Protein AF-A0A1J3D7P4-F1 (afdb_monomer_lite)

Foldseek 3Di:
DPPPVCPDQQVCCVVCVVVLLVCLQVVVCVVVVNVPDDDDPLVSSLSSQVVVQVVQVVVVHGCVVRVRHDHRDPVVD

pLDDT: mean 86.48, std 13.23, range [42.47, 95.12]

Secondary structure (DSSP, 8-state):
------S-HHHHHHHHHHHHTTTHHHHHHHHTT-TT----HHHHHHHHHHHHHHHHHHTT--GGGSTTS----TTT-

Radius of gyration: 13.42 Å; chains: 1; bounding box: 31×33×36 Å

Organism: Noccaea caerulescens (NCBI:txid107243)

Structure (mmCIF, N/CA/C/O backbone):
data_AF-A0A1J3D7P4-F1
#
_entry.id   AF-A0A1J3D7P4-F1
#
loop_
_atom_site.group_PDB
_atom_site.id
_atom_site.type_symbol
_atom_site.label_atom_id
_atom_site.label_alt_id
_atom_site.label_comp_id
_atom_site.label_asym_id
_atom_site.label_entit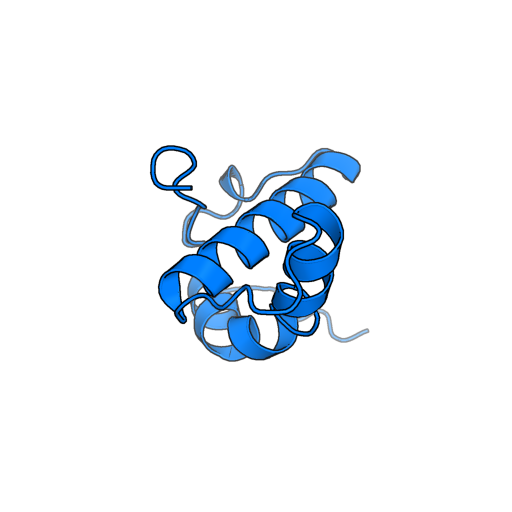y_id
_atom_site.label_seq_id
_atom_site.pdbx_PDB_ins_code
_atom_site.Cartn_x
_atom_site.Cartn_y
_atom_site.Cartn_z
_atom_site.occupancy
_atom_site.B_iso_or_equiv
_atom_site.auth_seq_id
_atom_site.auth_comp_id
_atom_site.auth_asym_id
_atom_site.auth_atom_id
_atom_site.pdbx_PDB_model_num
ATOM 1 N N . LEU A 1 1 ? 13.201 -19.689 -8.618 1.00 42.47 1 LEU A N 1
ATOM 2 C CA . LEU A 1 1 ? 13.106 -18.215 -8.616 1.00 42.47 1 LEU A CA 1
ATOM 3 C C . LEU A 1 1 ? 12.126 -17.821 -9.707 1.00 42.47 1 LEU A C 1
ATOM 5 O O . LEU A 1 1 ? 12.449 -18.022 -10.869 1.00 42.47 1 LEU A O 1
ATOM 9 N N . ILE A 1 2 ? 10.933 -17.338 -9.362 1.00 43.44 2 ILE A N 1
ATOM 10 C CA . ILE A 1 2 ? 10.056 -16.699 -10.350 1.00 43.44 2 ILE A CA 1
ATOM 11 C C . ILE A 1 2 ? 10.508 -15.244 -10.409 1.00 43.44 2 ILE A C 1
ATOM 13 O O . ILE A 1 2 ? 10.119 -14.429 -9.580 1.00 43.44 2 ILE A O 1
ATOM 17 N N . TYR A 1 3 ? 11.415 -14.953 -11.338 1.00 46.88 3 TYR A N 1
ATOM 18 C CA . TYR A 1 3 ? 11.700 -13.588 -11.757 1.00 46.88 3 TYR A CA 1
ATOM 19 C C . TYR A 1 3 ? 10.563 -13.199 -12.705 1.00 46.88 3 TYR A C 1
ATOM 21 O O . TYR A 1 3 ? 10.691 -13.292 -13.922 1.00 46.88 3 TYR A O 1
ATOM 29 N N . CYS A 1 4 ? 9.393 -12.880 -12.143 1.00 47.91 4 CYS A N 1
ATOM 30 C CA . CYS A 1 4 ? 8.437 -12.062 -12.874 1.00 47.91 4 CYS A CA 1
ATOM 31 C C . CYS A 1 4 ? 9.071 -10.682 -12.898 1.00 47.91 4 CYS A C 1
ATOM 33 O O . CYS A 1 4 ? 8.975 -9.926 -11.934 1.00 47.91 4 CYS A O 1
ATOM 35 N N . GLU A 1 5 ? 9.791 -10.401 -13.977 1.00 52.31 5 GLU A N 1
ATOM 36 C CA . GLU A 1 5 ? 10.055 -9.035 -14.382 1.00 52.31 5 GLU A CA 1
ATOM 37 C C . GLU A 1 5 ? 8.705 -8.317 -14.290 1.00 52.31 5 GLU A C 1
ATOM 39 O O . GLU A 1 5 ? 7.735 -8.723 -14.936 1.00 52.31 5 GLU A O 1
ATOM 44 N N . VAL A 1 6 ? 8.585 -7.361 -13.365 1.00 56.28 6 VAL A N 1
ATOM 45 C CA . VAL A 1 6 ? 7.362 -6.584 -13.158 1.00 56.28 6 VAL A CA 1
ATOM 46 C C . VAL A 1 6 ? 7.253 -5.658 -14.364 1.00 56.28 6 VAL A C 1
ATOM 48 O O . VAL A 1 6 ? 7.525 -4.468 -14.285 1.00 56.28 6 VAL A O 1
ATOM 51 N N . SER A 1 7 ? 6.924 -6.217 -15.529 1.00 62.91 7 SER A N 1
ATOM 52 C CA . SER A 1 7 ? 6.883 -5.478 -16.789 1.00 62.91 7 SER A CA 1
ATOM 53 C C . SER A 1 7 ? 5.799 -4.398 -16.757 1.00 62.91 7 SER A C 1
ATOM 55 O O . SER A 1 7 ? 5.794 -3.518 -17.610 1.00 62.91 7 SER A O 1
ATOM 57 N N . GLN A 1 8 ? 4.866 -4.474 -15.793 1.00 79.44 8 GLN A N 1
ATOM 58 C CA . GLN A 1 8 ? 3.754 -3.542 -15.608 1.00 79.44 8 GLN A CA 1
ATOM 59 C C . GLN A 1 8 ? 3.392 -3.401 -14.111 1.00 79.44 8 GLN A C 1
ATOM 61 O O . GLN A 1 8 ? 2.488 -4.093 -13.634 1.00 79.44 8 GLN A O 1
ATOM 66 N N . PRO A 1 9 ? 4.069 -2.514 -13.355 1.00 83.44 9 PRO A N 1
ATOM 67 C CA . PRO A 1 9 ? 3.804 -2.290 -11.927 1.00 83.44 9 PRO A CA 1
ATOM 68 C C . PRO A 1 9 ? 2.351 -1.901 -11.630 1.00 83.44 9 PRO A C 1
ATOM 70 O O . PRO A 1 9 ? 1.784 -2.353 -10.639 1.00 83.44 9 PRO A O 1
ATOM 73 N N . SER A 1 10 ? 1.722 -1.127 -12.523 1.00 85.88 10 SER A N 1
ATOM 74 C CA . SER A 1 10 ? 0.310 -0.735 -12.409 1.00 85.88 10 SER A CA 1
ATOM 75 C C . SER A 1 10 ? -0.636 -1.932 -12.427 1.00 85.88 10 SER A C 1
ATOM 77 O O . SER A 1 10 ? -1.549 -2.029 -11.615 1.00 85.88 10 SER A O 1
ATOM 79 N N . ARG A 1 11 ? -0.400 -2.871 -13.344 1.00 87.06 11 ARG A N 1
ATOM 80 C CA . ARG A 1 11 ? -1.235 -4.055 -13.511 1.00 87.06 11 ARG A CA 1
ATOM 81 C C . ARG A 1 11 ? -1.060 -5.012 -12.343 1.00 87.06 11 ARG A C 1
ATOM 83 O O . ARG A 1 11 ? -2.047 -5.505 -11.815 1.00 87.06 11 ARG A O 1
ATOM 90 N N . LEU A 1 12 ? 0.186 -5.225 -11.914 1.00 87.12 12 LEU A N 1
ATOM 91 C CA . LEU A 1 12 ? 0.465 -6.021 -10.724 1.00 87.12 12 LEU A CA 1
ATOM 92 C C . LEU A 1 12 ? -0.248 -5.435 -9.502 1.00 87.12 12 LEU A C 1
ATOM 94 O O . LEU A 1 12 ? -0.851 -6.182 -8.738 1.00 87.12 12 LEU A O 1
ATOM 98 N N . TRP A 1 13 ? -0.206 -4.111 -9.337 1.00 91.62 13 TRP A N 1
ATOM 99 C CA . TRP A 1 13 ? -0.940 -3.432 -8.278 1.00 91.62 13 TRP A CA 1
ATOM 100 C C . TRP A 1 13 ? -2.446 -3.700 -8.366 1.00 91.62 13 TRP A C 1
ATOM 102 O O . TRP A 1 13 ? -3.023 -4.193 -7.402 1.00 91.62 13 TRP A O 1
ATOM 112 N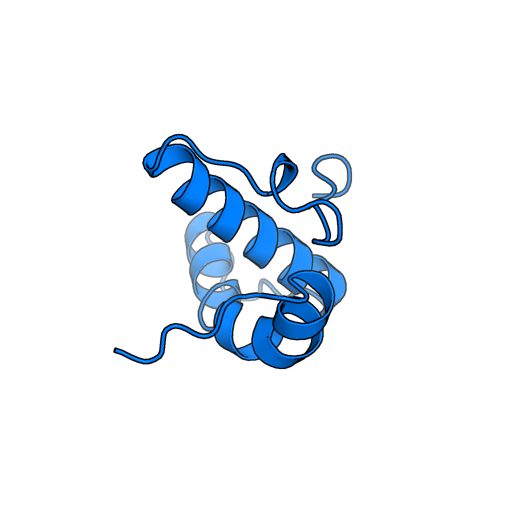 N . GLU A 1 14 ? -3.079 -3.450 -9.512 1.00 90.94 14 GLU A N 1
ATOM 113 C CA . GLU A 1 14 ? -4.524 -3.657 -9.680 1.00 90.94 14 GLU A CA 1
ATOM 114 C C . GLU A 1 14 ? -4.952 -5.114 -9.427 1.00 90.94 14 GLU A C 1
ATOM 116 O O . GLU A 1 14 ? -5.996 -5.352 -8.816 1.00 90.94 14 GLU A O 1
ATOM 121 N N . ASP A 1 15 ? -4.118 -6.081 -9.816 1.00 90.38 15 ASP A N 1
ATOM 122 C CA . ASP A 1 15 ? -4.396 -7.508 -9.638 1.00 90.38 15 ASP A CA 1
ATOM 123 C C . ASP A 1 15 ? -4.132 -7.992 -8.195 1.00 90.38 15 ASP A C 1
ATOM 125 O O . ASP A 1 15 ? -4.791 -8.921 -7.724 1.00 90.38 15 ASP A O 1
ATOM 129 N N . CYS A 1 16 ? -3.175 -7.386 -7.477 1.00 91.62 16 CYS A N 1
ATOM 130 C CA . CYS A 1 16 ? -2.661 -7.917 -6.206 1.00 91.62 16 CYS A CA 1
ATOM 131 C C . CYS A 1 16 ? -2.896 -7.025 -4.976 1.00 91.62 16 CYS A C 1
ATOM 133 O O . CYS A 1 16 ? -2.653 -7.494 -3.861 1.00 91.62 16 CYS A O 1
ATOM 135 N N . TRP A 1 17 ? -3.379 -5.783 -5.116 1.00 93.69 17 TRP A N 1
ATOM 136 C CA . TRP A 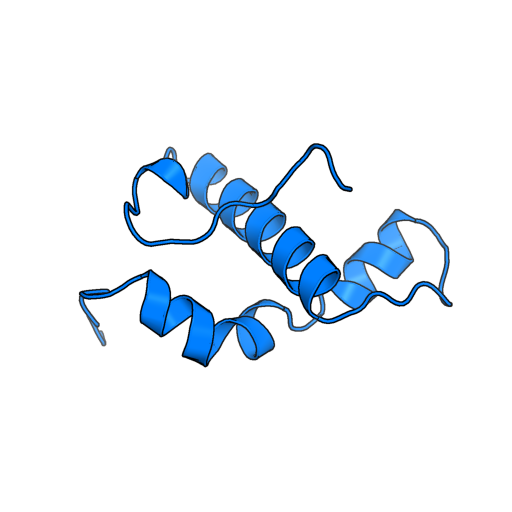1 17 ? -3.502 -4.842 -3.989 1.00 93.69 17 TRP A CA 1
ATOM 137 C C . TRP A 1 17 ? -4.323 -5.409 -2.828 1.00 93.69 17 TRP A C 1
ATOM 139 O O . TRP A 1 17 ? -3.991 -5.156 -1.678 1.00 93.69 17 TRP A O 1
ATOM 149 N N . LYS A 1 18 ? -5.344 -6.235 -3.100 1.00 93.69 18 LYS A N 1
ATOM 150 C CA . LYS A 1 18 ? -6.161 -6.871 -2.053 1.00 93.69 18 LYS A CA 1
ATOM 151 C C . LYS A 1 18 ? -5.329 -7.787 -1.165 1.00 93.69 18 LYS A C 1
ATOM 153 O O . LYS A 1 18 ? -5.423 -7.702 0.055 1.00 93.69 18 LYS A O 1
ATOM 158 N N . SER A 1 19 ? -4.486 -8.618 -1.774 1.00 94.12 19 SER A N 1
ATOM 159 C CA . SER A 1 19 ? -3.562 -9.489 -1.048 1.00 94.12 19 SER A CA 1
ATOM 160 C C . SER A 1 19 ? -2.477 -8.685 -0.334 1.00 94.12 19 SER A C 1
ATOM 162 O O . SER A 1 19 ? -2.137 -9.004 0.797 1.00 94.12 19 SER A O 1
ATOM 164 N N . LEU A 1 20 ? -1.973 -7.613 -0.953 1.00 92.31 20 LEU A N 1
ATOM 165 C CA . LEU A 1 20 ? -0.998 -6.713 -0.325 1.00 92.31 20 LEU A CA 1
ATOM 166 C C . LEU A 1 20 ? -1.597 -5.935 0.858 1.00 92.31 20 LEU A C 1
ATOM 168 O O . LEU A 1 20 ? -0.886 -5.614 1.805 1.00 92.31 20 LEU A O 1
ATOM 172 N N . SER A 1 21 ? -2.902 -5.662 0.818 1.00 94.88 21 SER A N 1
ATOM 173 C CA . SER A 1 21 ? -3.636 -4.964 1.875 1.00 94.88 21 SER A CA 1
ATOM 174 C C . SER A 1 21 ? -4.047 -5.861 3.047 1.00 94.88 21 SER A C 1
ATOM 176 O O . SER A 1 21 ? -4.645 -5.392 4.023 1.00 94.88 21 SER A O 1
ATOM 178 N N . GLU A 1 22 ? -3.753 -7.162 2.972 1.00 94.19 22 GLU A N 1
ATOM 179 C CA . GLU A 1 22 ? -4.116 -8.110 4.016 1.00 94.19 22 GLU A CA 1
ATOM 180 C C . GLU A 1 22 ? -3.480 -7.702 5.353 1.00 94.19 22 GLU A C 1
ATOM 182 O O . GLU A 1 22 ? -2.278 -7.478 5.474 1.00 94.19 22 GLU A O 1
ATOM 187 N N . GLY A 1 23 ? -4.314 -7.546 6.382 1.00 93.12 23 GLY A N 1
ATOM 188 C CA . GLY A 1 23 ? -3.867 -7.132 7.713 1.00 93.12 23 GLY A CA 1
ATOM 189 C C . GLY A 1 23 ? -3.621 -5.628 7.889 1.00 93.12 23 GLY A C 1
ATOM 190 O O . GLY A 1 23 ? -3.533 -5.184 9.036 1.00 93.12 23 GLY A O 1
ATOM 191 N N . ILE A 1 24 ? -3.619 -4.815 6.824 1.00 94.69 24 ILE A N 1
ATOM 192 C CA . ILE A 1 24 ? -3.446 -3.352 6.919 1.00 94.69 24 ILE A CA 1
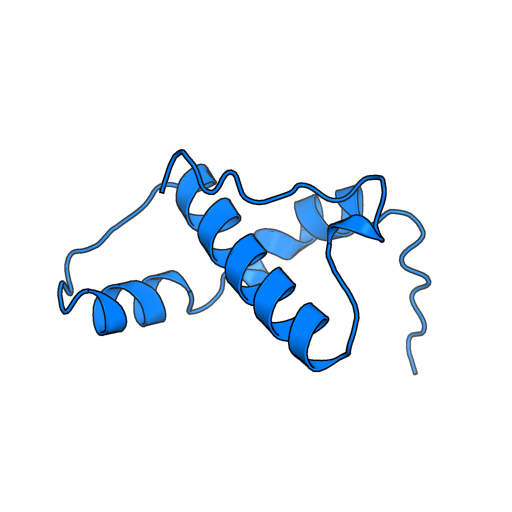ATOM 193 C C . ILE A 1 24 ? -4.526 -2.733 7.803 1.00 94.69 24 ILE A C 1
ATOM 195 O O . ILE A 1 24 ? -4.217 -2.011 8.750 1.00 94.69 24 ILE A O 1
ATOM 199 N N . LEU A 1 25 ? -5.794 -3.089 7.580 1.00 93.50 25 LEU A N 1
ATOM 200 C CA . LEU A 1 25 ? -6.906 -2.581 8.386 1.00 93.50 25 LEU A CA 1
ATOM 201 C C . LEU A 1 25 ? -6.749 -2.921 9.878 1.00 93.50 25 LEU A C 1
ATOM 203 O O . LEU A 1 25 ? -7.037 -2.111 10.757 1.00 93.50 25 LEU A O 1
ATOM 207 N N . GLN A 1 26 ? -6.266 -4.126 10.180 1.00 94.19 26 GLN A N 1
ATOM 208 C CA . GLN A 1 26 ? -6.053 -4.585 11.554 1.00 94.19 26 GLN A CA 1
ATOM 209 C C . GLN A 1 26 ? -4.869 -3.860 12.202 1.00 94.19 26 GLN A C 1
ATOM 211 O O . GLN A 1 26 ? -4.949 -3.486 13.375 1.00 94.19 26 GLN A O 1
ATOM 216 N N . LYS A 1 27 ? -3.800 -3.613 11.434 1.00 93.62 27 LYS A N 1
ATOM 217 C CA . LYS A 1 27 ? -2.667 -2.786 11.854 1.00 93.62 27 LYS A CA 1
ATOM 218 C C . LYS A 1 27 ? -3.138 -1.369 12.185 1.00 93.62 27 LYS A C 1
ATOM 220 O O . LYS A 1 27 ? -2.887 -0.906 13.294 1.00 93.62 27 LYS A O 1
ATOM 225 N N . LYS A 1 28 ? -3.920 -0.736 11.303 1.00 93.38 28 LYS A N 1
ATOM 226 C CA . LYS A 1 28 ? -4.460 0.619 11.508 1.00 93.38 28 LYS A CA 1
ATOM 227 C C . LYS A 1 28 ? -5.397 0.708 12.712 1.00 93.38 28 LYS A C 1
ATOM 229 O O . LYS A 1 28 ? -5.246 1.608 13.529 1.00 93.38 28 LYS A O 1
ATOM 234 N N . ARG A 1 29 ? -6.281 -0.276 12.923 1.00 94.88 29 ARG A N 1
ATOM 235 C CA . ARG A 1 29 ? -7.096 -0.374 14.155 1.00 94.88 29 ARG A CA 1
ATOM 236 C C . ARG A 1 29 ? -6.245 -0.372 15.422 1.00 94.88 29 ARG A C 1
ATOM 238 O O . ARG A 1 29 ? -6.627 0.251 16.411 1.00 94.88 29 ARG A O 1
ATOM 245 N N . ARG A 1 30 ? -5.112 -1.084 15.407 1.00 94.94 30 ARG A N 1
ATOM 246 C CA . ARG A 1 30 ? -4.176 -1.132 16.537 1.00 94.94 30 ARG A CA 1
ATOM 247 C C . ARG A 1 30 ? -3.434 0.194 16.706 1.00 94.94 30 ARG A C 1
ATOM 249 O O . ARG A 1 30 ? -3.322 0.651 17.836 1.00 94.94 30 ARG A O 1
ATOM 256 N N . GLU A 1 31 ? -2.967 0.801 15.617 1.00 92.75 31 GLU A N 1
ATOM 257 C CA . GLU A 1 31 ? -2.264 2.094 15.627 1.00 92.75 31 GLU A CA 1
ATOM 258 C C . GLU A 1 31 ? -3.154 3.231 16.145 1.00 92.75 31 GLU A C 1
ATOM 260 O O . GLU A 1 31 ? -2.726 4.001 16.999 1.00 92.75 31 GLU A O 1
ATOM 265 N N . PHE A 1 32 ? -4.411 3.295 15.702 1.00 90.62 32 PHE A N 1
ATOM 266 C CA . PHE A 1 32 ? -5.372 4.302 16.159 1.00 90.62 32 PHE A CA 1
ATOM 267 C C . PHE A 1 32 ? -6.014 3.975 17.513 1.00 90.62 32 PHE A C 1
ATOM 269 O O . PHE A 1 32 ? -6.728 4.804 18.071 1.00 90.62 32 PHE A O 1
ATOM 276 N N . GLY A 1 33 ? -5.825 2.758 18.034 1.00 92.94 33 GLY A N 1
ATOM 277 C CA . GLY A 1 33 ? -6.523 2.296 19.235 1.00 92.94 33 GLY A CA 1
ATOM 278 C C . GLY A 1 33 ? -8.048 2.241 19.075 1.00 92.94 33 GLY A C 1
ATOM 279 O O . GLY A 1 33 ? -8.766 2.241 20.075 1.00 92.94 33 GLY A O 1
ATOM 280 N N . PHE A 1 34 ? -8.555 2.191 17.838 1.00 93.31 34 PHE A N 1
ATOM 281 C CA . PHE A 1 34 ? -9.982 2.193 17.524 1.00 93.31 34 PHE A CA 1
ATOM 282 C C . PHE A 1 34 ? -10.374 0.892 16.806 1.00 93.31 34 PHE A C 1
ATOM 284 O O . PHE A 1 34 ? -10.252 0.790 15.585 1.00 93.31 34 PHE A O 1
ATOM 291 N N . PRO A 1 35 ? -10.870 -0.131 17.531 1.00 89.25 35 PRO A N 1
ATOM 292 C CA . PRO A 1 35 ? -11.174 -1.447 16.957 1.00 89.25 35 PRO A CA 1
ATOM 293 C C . PRO A 1 35 ? -12.283 -1.433 15.901 1.00 89.25 35 PRO A C 1
ATOM 295 O O . PRO A 1 35 ? -12.371 -2.356 15.093 1.00 89.25 35 PRO A O 1
ATOM 298 N N . GLN A 1 36 ? -13.132 -0.405 15.926 1.00 91.56 36 GLN A N 1
ATOM 299 C CA . GLN A 1 36 ? -14.229 -0.210 14.980 1.00 91.56 36 GLN A CA 1
ATOM 300 C C . GLN A 1 36 ? -13.802 0.601 13.748 1.00 91.56 36 GLN A C 1
ATOM 302 O O . GLN A 1 36 ? -14.640 0.869 12.892 1.00 91.56 36 GLN A O 1
ATOM 307 N N . PHE A 1 37 ? -12.520 0.979 13.641 1.00 90.62 37 PHE A N 1
ATOM 308 C CA . PHE A 1 37 ? -12.006 1.657 12.456 1.00 90.62 37 PHE A CA 1
ATOM 309 C C . PHE A 1 37 ? -12.270 0.797 11.220 1.00 90.62 37 PHE A C 1
ATOM 311 O O . PHE A 1 37 ? -11.928 -0.393 11.175 1.00 90.62 37 PHE A O 1
ATOM 318 N N . ASN A 1 38 ? -12.897 1.408 10.230 1.00 89.19 38 ASN A N 1
ATOM 319 C CA . ASN A 1 38 ? -13.122 0.831 8.924 1.00 89.19 38 ASN A CA 1
ATOM 320 C C . ASN A 1 38 ? -12.809 1.899 7.888 1.00 89.19 38 ASN A C 1
ATOM 322 O O . ASN A 1 38 ? -12.994 3.082 8.155 1.00 89.19 38 ASN A O 1
ATOM 326 N N . CYS A 1 39 ? -12.350 1.461 6.732 1.00 89.50 39 CYS A N 1
ATOM 327 C CA . CYS A 1 39 ? -12.023 2.322 5.616 1.00 89.50 39 CYS A CA 1
ATOM 328 C C . CYS A 1 39 ? -12.564 1.670 4.343 1.00 89.50 39 CYS A C 1
ATOM 330 O O . CYS A 1 39 ? -12.799 0.454 4.323 1.00 89.50 39 CYS A O 1
ATOM 332 N N . ASP A 1 40 ? -12.830 2.473 3.325 1.00 92.94 40 ASP A N 1
ATOM 333 C CA . ASP A 1 40 ? -13.193 1.960 2.008 1.00 92.94 40 ASP A CA 1
ATOM 334 C C . ASP A 1 40 ? -11.960 1.455 1.242 1.00 92.94 40 ASP A C 1
ATOM 336 O O . ASP A 1 40 ? -10.830 1.469 1.743 1.00 92.94 40 ASP A O 1
ATOM 340 N N . ASP A 1 41 ? -12.200 0.914 0.048 1.00 93.62 41 ASP A N 1
ATOM 341 C CA . ASP A 1 41 ? -11.154 0.331 -0.789 1.00 93.62 41 ASP A CA 1
ATOM 342 C C . ASP A 1 41 ? -10.104 1.378 -1.201 1.00 93.62 41 ASP A C 1
ATOM 344 O O . ASP A 1 41 ? -8.932 1.023 -1.327 1.00 93.62 41 ASP A O 1
ATOM 348 N N . ASP A 1 42 ? -10.486 2.645 -1.390 1.00 92.06 42 ASP A N 1
ATOM 349 C CA . ASP A 1 42 ? -9.560 3.711 -1.782 1.00 92.06 42 ASP A CA 1
ATOM 350 C C . ASP A 1 42 ? -8.624 4.064 -0.621 1.00 92.06 42 ASP A C 1
ATOM 352 O O . ASP A 1 42 ? -7.401 4.011 -0.783 1.00 92.06 42 ASP A O 1
ATOM 356 N N . ASP A 1 43 ? -9.165 4.287 0.576 1.00 92.31 43 ASP A N 1
ATOM 357 C CA . ASP A 1 43 ? -8.365 4.486 1.791 1.00 92.31 43 ASP A CA 1
ATOM 358 C C . ASP A 1 43 ? -7.458 3.277 2.087 1.00 92.31 43 ASP A C 1
ATOM 360 O O . ASP A 1 43 ? -6.276 3.416 2.420 1.00 92.31 43 ASP A O 1
ATOM 364 N N . LEU A 1 44 ? -7.986 2.055 1.947 1.00 94.25 44 LEU A N 1
ATOM 365 C CA . LEU A 1 44 ? -7.222 0.830 2.185 1.00 94.25 44 LEU A CA 1
ATOM 366 C C . LEU A 1 44 ? -6.057 0.701 1.196 1.00 94.25 44 LEU A C 1
ATOM 368 O O . LEU A 1 44 ? -4.941 0.347 1.595 1.00 94.25 44 LEU A O 1
ATOM 372 N N . LYS A 1 45 ? -6.289 1.022 -0.083 1.00 94.38 45 LYS A N 1
ATOM 373 C CA . LYS A 1 45 ? -5.244 1.107 -1.109 1.00 94.38 45 LYS A CA 1
ATOM 374 C C . LYS A 1 45 ? -4.193 2.146 -0.732 1.00 94.38 45 LYS A C 1
ATOM 376 O O . LYS A 1 45 ? -3.005 1.836 -0.815 1.00 94.38 45 LYS A O 1
ATOM 381 N N . GLN A 1 46 ? -4.591 3.330 -0.268 1.00 94.56 46 GLN A N 1
ATOM 382 C CA . GLN A 1 46 ? -3.646 4.369 0.146 1.00 94.56 46 GLN A CA 1
ATOM 383 C C . GLN A 1 46 ? -2.775 3.923 1.324 1.00 94.56 46 GLN A C 1
ATOM 385 O O . GLN A 1 46 ? -1.549 4.012 1.240 1.00 94.56 46 GLN A O 1
ATOM 390 N N . TYR A 1 47 ? -3.363 3.361 2.384 1.00 94.50 47 TYR A N 1
ATOM 391 C CA . TYR A 1 47 ? -2.586 2.821 3.504 1.00 94.50 47 TYR A CA 1
ATOM 392 C C . TYR A 1 47 ? -1.631 1.708 3.070 1.00 94.50 47 TYR A C 1
ATOM 394 O O . TYR A 1 47 ? -0.501 1.640 3.552 1.00 94.50 47 TYR A O 1
ATOM 402 N N . THR A 1 48 ? -2.065 0.857 2.143 1.00 95.12 48 THR A N 1
ATOM 403 C CA . THR A 1 48 ? -1.227 -0.211 1.592 1.00 95.12 48 THR A CA 1
ATOM 404 C C . THR A 1 48 ? -0.042 0.368 0.811 1.00 95.12 48 THR A C 1
ATOM 406 O O . THR A 1 48 ? 1.087 -0.076 1.001 1.00 95.12 48 THR A O 1
ATOM 409 N N . LEU A 1 49 ? -0.258 1.402 -0.009 1.00 95.12 49 LEU A N 1
ATOM 410 C CA . LEU A 1 49 ? 0.816 2.088 -0.734 1.00 95.12 49 LEU A CA 1
ATOM 411 C C . LEU A 1 49 ? 1.819 2.768 0.208 1.00 95.12 49 LEU A C 1
ATOM 413 O O . LEU A 1 49 ? 3.015 2.706 -0.051 1.00 95.12 49 LEU A O 1
ATOM 417 N N . ILE A 1 50 ? 1.370 3.363 1.317 1.00 94.00 50 ILE A N 1
ATOM 418 C CA . ILE A 1 50 ? 2.267 3.949 2.333 1.00 94.00 50 ILE A CA 1
ATOM 419 C C . ILE A 1 50 ? 3.166 2.884 2.965 1.00 94.00 50 ILE A C 1
ATOM 421 O O . ILE A 1 50 ? 4.357 3.112 3.184 1.00 94.00 50 ILE A O 1
ATOM 425 N N . GLU A 1 51 ? 2.610 1.715 3.270 1.00 93.31 51 GLU A N 1
ATOM 426 C CA . GLU A 1 51 ? 3.380 0.609 3.840 1.00 93.31 51 GLU A CA 1
ATOM 427 C C . GLU A 1 51 ? 4.396 0.063 2.831 1.00 93.31 51 GLU A C 1
ATOM 429 O O . GLU A 1 51 ? 5.550 -0.159 3.194 1.00 93.31 51 GLU A O 1
ATOM 434 N N . ILE A 1 52 ? 4.016 -0.063 1.554 1.00 92.69 52 ILE A N 1
ATOM 435 C CA . ILE A 1 52 ? 4.949 -0.434 0.481 1.00 92.69 52 ILE A CA 1
ATOM 436 C C . ILE A 1 52 ? 6.059 0.612 0.342 1.00 92.69 52 ILE A C 1
ATOM 438 O O . ILE A 1 52 ? 7.227 0.239 0.306 1.00 92.69 52 ILE A O 1
ATOM 442 N N . GLU A 1 53 ? 5.724 1.904 0.326 1.00 93.56 53 GLU A N 1
ATOM 443 C CA . GLU A 1 53 ? 6.706 2.996 0.281 1.00 93.56 53 GLU A CA 1
ATOM 444 C C . GLU A 1 53 ? 7.674 2.925 1.467 1.00 93.56 53 GLU A C 1
ATOM 446 O O . GLU A 1 53 ? 8.878 3.108 1.312 1.00 93.56 53 GLU A O 1
ATOM 451 N N . THR A 1 54 ? 7.167 2.600 2.657 1.00 92.06 54 THR A N 1
ATOM 452 C CA . THR A 1 54 ? 7.995 2.427 3.857 1.00 92.06 54 THR A CA 1
ATOM 453 C C . THR A 1 54 ? 8.972 1.262 3.704 1.00 92.06 54 THR A C 1
ATOM 455 O O . THR A 1 54 ? 10.139 1.394 4.069 1.00 92.06 54 THR A O 1
ATOM 458 N N . ILE A 1 55 ? 8.520 0.133 3.153 1.00 93.12 55 ILE A N 1
ATOM 459 C CA . ILE A 1 55 ? 9.372 -1.034 2.888 1.00 93.12 55 ILE A CA 1
ATOM 460 C C . ILE A 1 55 ? 10.419 -0.700 1.819 1.00 93.12 55 ILE A C 1
ATOM 462 O O . ILE A 1 55 ? 11.594 -1.001 2.007 1.00 93.12 55 ILE A O 1
ATOM 466 N N . LEU A 1 56 ? 10.028 -0.048 0.722 1.00 92.19 56 LEU A N 1
ATOM 467 C CA . LEU A 1 56 ? 10.953 0.348 -0.343 1.00 92.19 56 LEU A CA 1
ATOM 468 C C . LEU A 1 56 ? 12.029 1.307 0.172 1.00 92.19 56 LEU A C 1
ATOM 470 O O . LEU A 1 56 ? 13.207 1.094 -0.108 1.00 92.19 56 LEU A O 1
ATOM 474 N N . HIS A 1 57 ? 11.662 2.281 1.008 1.00 92.56 57 HIS A N 1
ATOM 475 C CA . HIS A 1 57 ? 12.625 3.200 1.615 1.00 92.56 57 HIS A CA 1
ATOM 476 C C . HIS A 1 57 ? 13.648 2.501 2.520 1.00 92.56 57 HIS A C 1
ATOM 478 O O . HIS A 1 57 ? 14.800 2.929 2.573 1.00 92.56 57 HIS A O 1
ATOM 484 N N . GLN A 1 58 ? 13.277 1.409 3.201 1.00 94.44 58 GLN A N 1
ATOM 485 C CA . GLN A 1 58 ? 14.236 0.591 3.966 1.00 94.44 58 GLN A CA 1
ATOM 486 C C . GLN A 1 58 ? 15.283 -0.085 3.068 1.00 94.44 58 GLN A C 1
ATOM 488 O O . GLN A 1 58 ? 16.347 -0.473 3.549 1.00 94.44 58 GLN A O 1
ATOM 493 N N . HIS A 1 59 ? 14.989 -0.201 1.775 1.00 92.19 59 HIS A N 1
ATOM 494 C CA . HIS A 1 59 ? 15.854 -0.754 0.741 1.00 92.19 59 HIS A CA 1
ATOM 495 C C . HIS A 1 59 ? 16.373 0.319 -0.233 1.00 92.19 59 HIS A C 1
ATOM 497 O O . HIS A 1 59 ? 16.729 -0.014 -1.360 1.00 92.19 59 HIS A O 1
ATOM 503 N N . GLU A 1 60 ? 16.417 1.590 0.192 1.00 93.25 60 GLU A N 1
ATOM 504 C CA . GLU A 1 60 ? 16.925 2.725 -0.603 1.00 93.25 60 GLU A CA 1
ATOM 505 C C . GLU A 1 60 ? 16.198 2.920 -1.949 1.00 93.25 60 GLU A C 1
ATOM 507 O O . GLU A 1 60 ? 16.761 3.458 -2.899 1.00 93.25 60 GLU A O 1
ATOM 512 N N . SER A 1 61 ? 14.935 2.497 -2.018 1.00 93.44 61 SER A N 1
ATOM 513 C CA . SER A 1 61 ? 14.064 2.604 -3.189 1.00 93.44 61 SER A CA 1
ATOM 514 C C . SER A 1 61 ? 12.785 3.380 -2.847 1.00 93.44 61 SER A C 1
ATOM 516 O O . SER A 1 61 ? 12.541 3.727 -1.691 1.00 93.44 61 SER A O 1
ATOM 518 N N . SER A 1 62 ? 11.952 3.677 -3.844 1.00 92.81 62 SER A N 1
ATOM 519 C CA . SER A 1 62 ? 10.662 4.358 -3.668 1.00 92.81 62 SER A CA 1
ATOM 520 C C . SER A 1 62 ? 9.683 3.961 -4.773 1.00 92.81 62 SER A C 1
ATOM 522 O O . SER A 1 62 ? 10.080 3.678 -5.904 1.00 92.81 62 SER A O 1
ATOM 524 N N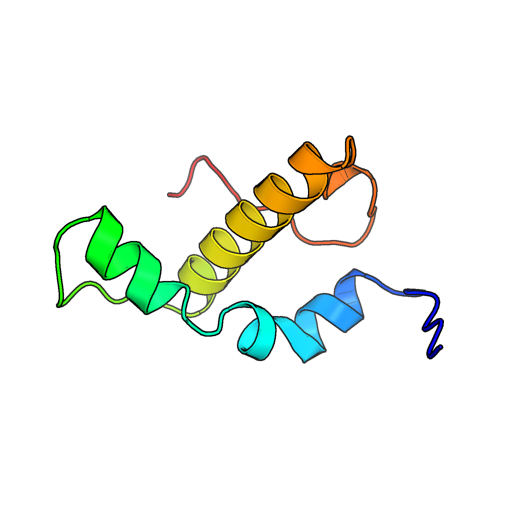 . LEU A 1 63 ? 8.377 4.027 -4.493 1.00 91.12 63 LEU A N 1
ATOM 525 C CA . LEU A 1 63 ? 7.304 3.925 -5.488 1.00 91.12 63 LEU A CA 1
ATOM 526 C C . LEU A 1 63 ? 7.501 4.913 -6.644 1.00 91.12 63 LEU A C 1
ATOM 528 O O . LEU A 1 63 ? 7.036 4.678 -7.757 1.00 91.12 63 LEU A O 1
ATOM 532 N N . THR A 1 64 ? 8.208 6.021 -6.407 1.00 89.56 64 THR A N 1
ATOM 533 C CA . THR A 1 64 ? 8.542 7.004 -7.443 1.00 89.56 64 THR A CA 1
ATOM 534 C C . THR A 1 64 ? 9.425 6.457 -8.565 1.00 89.56 64 THR A C 1
ATOM 536 O O . THR A 1 64 ? 9.360 6.994 -9.672 1.00 89.56 64 THR A O 1
ATOM 539 N N . GLU A 1 65 ? 10.173 5.378 -8.325 1.00 88.62 65 GLU A N 1
ATOM 540 C CA . GLU A 1 65 ? 10.986 4.698 -9.340 1.00 88.62 65 GLU A CA 1
ATOM 541 C C . GLU A 1 65 ? 10.136 3.852 -10.306 1.00 88.62 65 GLU A C 1
ATOM 543 O O . GLU A 1 65 ? 10.556 3.557 -11.427 1.00 88.62 65 GLU A O 1
ATOM 548 N N . PHE A 1 66 ? 8.899 3.523 -9.923 1.00 87.62 66 PHE A N 1
ATOM 549 C CA . PHE A 1 66 ? 7.960 2.737 -10.718 1.00 87.62 66 PHE A CA 1
ATOM 550 C C . PHE A 1 66 ? 6.966 3.670 -11.415 1.00 87.62 66 PHE A C 1
ATOM 552 O O . PHE A 1 66 ? 5.919 4.021 -10.876 1.00 87.62 66 PHE A O 1
ATOM 559 N N . LYS A 1 67 ? 7.299 4.082 -12.643 1.00 81.38 67 LYS A N 1
ATOM 560 C CA . LYS A 1 67 ? 6.609 5.159 -13.381 1.00 81.38 67 LYS A CA 1
ATOM 561 C C . LYS A 1 67 ? 5.082 5.012 -13.486 1.00 81.38 67 LYS A C 1
ATOM 563 O O . LYS A 1 67 ? 4.388 6.024 -13.451 1.00 81.38 67 LYS A O 1
ATOM 568 N N . ASP A 1 68 ? 4.580 3.783 -13.594 1.00 85.50 68 ASP A N 1
ATOM 569 C CA . ASP A 1 68 ? 3.147 3.490 -13.749 1.00 85.50 68 ASP A CA 1
ATOM 570 C C . ASP A 1 68 ? 2.456 3.088 -12.432 1.00 85.50 68 ASP A C 1
ATOM 572 O O . ASP A 1 68 ? 1.258 2.814 -12.419 1.00 85.50 68 ASP A O 1
ATOM 576 N N . MET A 1 69 ? 3.180 3.017 -11.313 1.00 88.25 69 MET A N 1
ATOM 577 C CA . MET A 1 69 ? 2.606 2.598 -10.036 1.00 88.25 69 MET A CA 1
ATOM 578 C C . MET A 1 69 ? 1.836 3.755 -9.381 1.00 88.25 69 MET A C 1
ATOM 580 O O . MET A 1 69 ? 2.322 4.893 -9.380 1.00 88.25 69 MET A O 1
ATOM 584 N N . PRO A 1 70 ? 0.641 3.507 -8.814 1.00 89.75 70 PRO A N 1
ATOM 585 C CA . PRO A 1 70 ? -0.058 4.535 -8.062 1.00 89.75 70 PRO A CA 1
ATOM 586 C C . PRO A 1 70 ? 0.735 4.929 -6.816 1.00 89.75 70 PRO A C 1
ATOM 588 O O . PRO A 1 70 ? 1.480 4.133 -6.244 1.00 89.75 70 PRO A O 1
ATOM 591 N N . LYS A 1 71 ? 0.562 6.183 -6.400 1.00 90.12 71 LYS A N 1
ATOM 592 C CA . LYS A 1 71 ? 1.215 6.766 -5.226 1.00 90.12 71 LYS A CA 1
ATOM 593 C C . LYS A 1 71 ? 0.157 7.098 -4.180 1.00 90.12 71 LYS A C 1
ATOM 595 O O . LYS A 1 71 ? -0.953 7.470 -4.564 1.00 90.12 71 LYS A O 1
ATOM 600 N N . PRO A 1 72 ? 0.478 6.972 -2.885 1.00 88.19 72 PRO A N 1
ATOM 601 C CA . PRO A 1 72 ? -0.451 7.377 -1.846 1.00 88.19 72 PRO A CA 1
ATOM 602 C C . PRO A 1 72 ? -0.619 8.899 -1.881 1.00 88.19 72 PRO A C 1
ATOM 604 O O . PRO A 1 72 ? 0.369 9.629 -1.998 1.00 88.19 72 PRO A O 1
ATOM 607 N N . ASP A 1 73 ? -1.856 9.383 -1.769 1.00 85.38 73 ASP A N 1
ATOM 608 C CA . ASP A 1 73 ? -2.098 10.810 -1.569 1.00 85.38 73 ASP A CA 1
ATOM 609 C C . ASP A 1 73 ? -2.033 11.119 -0.074 1.00 85.38 73 ASP A C 1
ATOM 611 O O . ASP A 1 73 ? -2.978 10.901 0.680 1.00 85.38 73 ASP A O 1
ATOM 615 N N . LEU A 1 74 ? -0.875 11.610 0.362 1.00 75.50 74 LEU A N 1
ATOM 616 C CA . LEU A 1 74 ? -0.615 11.924 1.766 1.00 75.50 74 LEU A CA 1
ATOM 617 C C . LEU A 1 74 ? -1.387 13.156 2.266 1.00 75.50 74 LEU A C 1
ATOM 619 O O . LEU A 1 74 ? -1.331 13.447 3.454 1.00 75.50 74 LEU A O 1
ATOM 623 N N . ASN A 1 75 ? -2.073 13.896 1.387 1.00 73.81 75 ASN A N 1
ATOM 624 C CA . ASN A 1 75 ? -2.878 15.054 1.790 1.00 73.81 75 ASN A CA 1
ATOM 625 C C . ASN A 1 75 ? -4.317 14.679 2.166 1.00 73.81 75 ASN A C 1
ATOM 627 O O . ASN A 1 75 ? -5.051 15.533 2.662 1.00 73.81 75 ASN A O 1
ATOM 631 N N . VAL A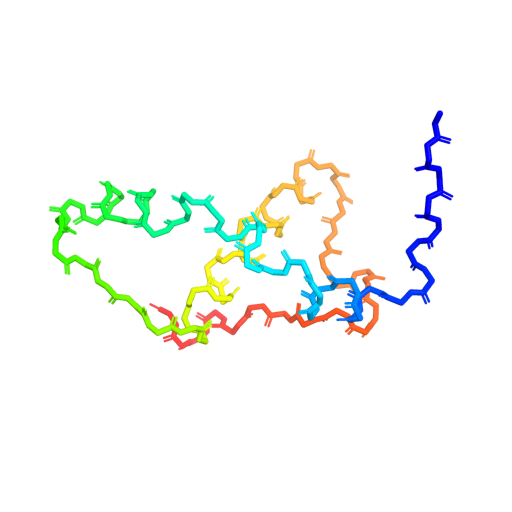 1 76 ? -4.733 13.445 1.872 1.00 59.75 76 VAL A N 1
ATOM 632 C CA . VAL A 1 76 ? -6.121 12.978 2.019 1.00 59.75 76 VAL A CA 1
ATOM 633 C C . VAL A 1 76 ? -6.303 12.093 3.264 1.00 59.75 76 VAL A C 1
ATOM 635 O O . VAL A 1 76 ? -7.430 11.910 3.716 1.00 59.75 76 VAL A O 1
ATOM 638 N N . LEU A 1 77 ? -5.198 11.617 3.849 1.00 61.25 77 LEU A N 1
ATOM 639 C CA . LEU A 1 77 ? -5.121 10.737 5.023 1.00 61.25 77 LEU A CA 1
ATOM 640 C C . LEU A 1 77 ? -4.895 11.485 6.341 1.00 61.25 77 LEU A C 1
ATOM 642 O O . LEU A 1 77 ? -5.424 11.006 7.371 1.00 61.25 77 LEU A O 1
#

Sequence (77 aa):
LIYCEVSQPSRLWEDCWKSLSEGILQKKRREFGFPQFNCDDDDLKQYTLIEIETILHQHESSLTEFKDMPKPDLNVL